Protein AF-A0A8X6WR66-F1 (afdb_monomer)

Secondary structure (DSSP, 8-state):
--TT-----SSHHHHHHHHHHHHHHHHHHTTTEEEE-TT---S-TT-HHHHTT-TT----EEEESSSS-EESSHHHHHHHHHHHHHHHHHHHTT----------

Nearest PDB structures (foldseek):
  5v3j-assembly2_F  TM=3.206E-01  e=3.743E+00  Mus musculus

Radius of gyration: 17.32 Å; Cα contacts (8 Å, |Δi|>4): 69; chains: 1; bounding box: 56×32×40 Å

Solvent-accessible surface area (backbone atoms only — not comparable to full-atom values): 6692 Å² total; per-residue (Å²): 134,72,86,83,70,84,78,86,75,96,47,73,69,60,48,54,55,51,52,52,49,52,53,52,50,52,66,68,33,64,83,49,42,49,80,41,50,70,86,56,82,83,84,55,99,77,46,59,73,74,70,71,58,59,85,80,58,92,49,58,33,33,35,42,74,88,48,96,54,73,28,76,44,73,77,48,48,59,55,49,53,52,49,50,57,53,51,52,53,40,46,74,73,73,46,79,83,83,71,81,75,79,78,131

Mean predicted aligned error: 12.19 Å

Organism: NCBI:txid2747483

Foldseek 3Di:
DPPPPPDDDPDDVVVVVVVVVVVVVCVLCVVQKDKDFLVDPDPDPCLVCNVVCPVDDSAIKMAGPVDRDIGRDSVVSNVVVVVVVVQVVCVVVVHDDDDDDPDD

InterPro domains:
  IPR013087 Zinc finger C2H2-type [PS00028] (64-84)
  IPR040373 Transcription factor castor [PTHR12451] (2-101)
  IPR043579 Cutinase, aspartate and histidine active sites [PS00931] (64-80)
  IPR060130 CASZ1-like, zinc finger [PF26743] (31-90)

pLDDT: mean 70.56, std 13.48, range [39.75, 88.69]

Structure (mmCIF, N/CA/C/O backbone):
data_AF-A0A8X6WR66-F1
#
_entry.id   AF-A0A8X6WR66-F1
#
loop_
_atom_site.group_PDB
_atom_site.id
_atom_site.type_symbol
_atom_site.label_atom_id
_atom_site.label_alt_id
_atom_site.label_comp_id
_atom_site.label_asym_id
_atom_site.label_entity_id
_atom_site.label_seq_id
_atom_site.pdbx_PDB_ins_code
_atom_site.Cartn_x
_atom_site.Cartn_y
_atom_site.Cartn_z
_atom_site.occupancy
_atom_site.B_iso_or_equiv
_atom_site.auth_seq_id
_atom_site.auth_comp_id
_atom_site.auth_asym_id
_atom_site.auth_atom_id
_atom_site.pdbx_PDB_model_num
ATOM 1 N N . MET A 1 1 ? 21.450 -7.582 -4.609 1.00 51.66 1 MET A N 1
ATOM 2 C CA . MET A 1 1 ? 20.903 -8.215 -5.834 1.00 51.66 1 MET A CA 1
ATOM 3 C C . MET A 1 1 ? 19.751 -9.140 -5.446 1.00 51.66 1 MET A C 1
ATOM 5 O O . MET A 1 1 ? 19.995 -10.123 -4.757 1.00 51.66 1 MET A O 1
ATOM 9 N N . ARG A 1 2 ? 18.496 -8.835 -5.816 1.00 59.59 2 ARG A N 1
ATOM 10 C CA . ARG A 1 2 ? 17.370 -9.747 -5.530 1.00 59.59 2 ARG A CA 1
ATOM 11 C C . ARG A 1 2 ? 17.371 -10.896 -6.542 1.00 59.59 2 ARG A C 1
ATOM 13 O O . ARG A 1 2 ? 17.043 -10.679 -7.706 1.00 59.59 2 ARG A O 1
ATOM 20 N N . LYS A 1 3 ? 17.722 -12.104 -6.078 1.00 55.56 3 LYS A N 1
ATOM 21 C CA . LYS A 1 3 ? 17.797 -13.342 -6.884 1.00 55.56 3 LYS A CA 1
ATOM 22 C C . LYS A 1 3 ? 16.482 -13.683 -7.602 1.00 55.56 3 LYS A C 1
ATOM 24 O O . LYS A 1 3 ? 16.503 -14.341 -8.629 1.00 55.56 3 LYS A O 1
ATOM 29 N N . ASP A 1 4 ? 15.358 -13.163 -7.111 1.00 60.69 4 ASP A N 1
ATOM 30 C CA . ASP A 1 4 ? 14.028 -13.427 -7.660 1.00 60.69 4 ASP A CA 1
ATOM 31 C C . ASP A 1 4 ? 13.643 -12.516 -8.852 1.00 60.69 4 ASP A C 1
ATOM 33 O O . ASP A 1 4 ? 12.649 -12.772 -9.518 1.00 60.69 4 ASP A O 1
ATOM 37 N N . CYS A 1 5 ? 14.385 -11.448 -9.191 1.00 70.44 5 CYS A N 1
ATOM 38 C CA . CYS A 1 5 ? 13.902 -10.486 -10.201 1.00 70.44 5 CYS A CA 1
ATOM 39 C C . CYS A 1 5 ? 13.913 -11.013 -11.652 1.00 70.44 5 CYS A C 1
ATOM 41 O O . CYS A 1 5 ? 13.060 -10.596 -12.437 1.00 70.44 5 CYS A O 1
ATOM 43 N N . GLY A 1 6 ? 14.837 -11.915 -12.006 1.00 68.44 6 GLY A N 1
ATOM 44 C CA . GLY A 1 6 ? 14.909 -12.550 -13.334 1.00 68.44 6 GLY A CA 1
ATOM 45 C C . GLY A 1 6 ? 15.199 -11.606 -14.513 1.00 68.44 6 GLY A C 1
ATOM 46 O O . GLY A 1 6 ? 14.921 -11.966 -15.651 1.00 68.44 6 GLY A O 1
ATOM 47 N N . TYR A 1 7 ? 15.702 -10.393 -14.258 1.00 69.56 7 TYR A N 1
ATOM 48 C CA . TYR A 1 7 ? 15.988 -9.398 -15.297 1.00 69.56 7 TYR A CA 1
ATOM 49 C C . TYR A 1 7 ? 17.470 -9.436 -15.692 1.00 69.56 7 TYR A C 1
ATOM 51 O O . TYR A 1 7 ? 18.335 -9.312 -14.824 1.00 69.56 7 TYR A O 1
ATOM 59 N N . SER A 1 8 ? 17.743 -9.562 -16.992 1.00 74.00 8 SER A N 1
ATOM 60 C CA . SER A 1 8 ? 19.093 -9.536 -17.572 1.00 74.00 8 SER A CA 1
ATOM 61 C C . SER A 1 8 ? 19.350 -8.198 -18.269 1.00 74.00 8 SER A C 1
ATOM 63 O O . SER A 1 8 ? 18.445 -7.632 -18.885 1.00 74.00 8 SER A O 1
ATOM 65 N N . PHE A 1 9 ? 20.577 -7.681 -18.180 1.00 73.50 9 PHE A N 1
ATOM 66 C CA . PHE A 1 9 ? 20.966 -6.392 -18.762 1.00 73.50 9 PHE A CA 1
ATOM 67 C C . PHE A 1 9 ? 22.228 -6.542 -19.608 1.00 73.50 9 PHE A C 1
ATOM 69 O O . PHE A 1 9 ? 23.158 -7.229 -19.199 1.00 73.50 9 PHE A O 1
ATOM 76 N N . CYS A 1 10 ? 22.267 -5.852 -20.748 1.00 79.19 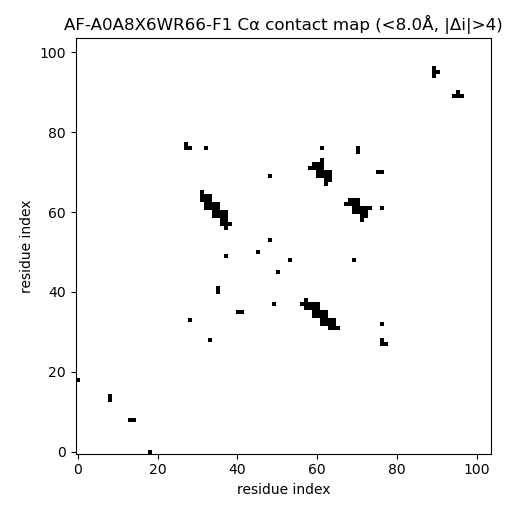10 CYS A N 1
ATOM 77 C CA . CYS A 1 10 ? 23.444 -5.772 -21.618 1.00 79.19 10 CYS A CA 1
ATOM 78 C C . CYS A 1 10 ? 24.316 -4.533 -21.336 1.00 79.19 10 CYS A C 1
ATOM 80 O O . CYS A 1 10 ? 25.378 -4.409 -21.929 1.00 79.19 10 CYS A O 1
ATOM 82 N N . ASP A 1 11 ? 23.879 -3.617 -20.457 1.00 79.06 11 ASP A N 1
ATOM 83 C CA . ASP A 1 11 ? 24.582 -2.359 -20.169 1.00 79.06 11 ASP A CA 1
ATOM 84 C C . ASP A 1 11 ? 24.564 -1.989 -18.673 1.00 79.06 11 ASP A C 1
ATOM 86 O O . ASP A 1 11 ? 23.561 -2.185 -17.970 1.00 79.06 11 ASP A O 1
ATOM 90 N N . LYS A 1 12 ? 25.678 -1.419 -18.191 1.00 76.38 12 LYS A N 1
ATOM 91 C CA . LYS A 1 12 ? 25.927 -1.093 -16.776 1.00 76.38 12 LYS A CA 1
ATOM 92 C C . LYS A 1 12 ? 25.021 0.025 -16.250 1.00 76.38 12 LYS A C 1
ATOM 94 O O . LYS A 1 12 ? 24.622 -0.012 -15.086 1.00 76.38 12 LYS A O 1
ATOM 99 N N . THR A 1 13 ? 24.645 0.998 -17.078 1.00 79.81 13 THR A N 1
ATOM 100 C CA . THR A 1 13 ? 23.781 2.113 -16.642 1.00 79.81 13 THR A CA 1
ATOM 101 C C . THR A 1 13 ? 22.359 1.648 -16.336 1.00 79.81 13 THR A C 1
ATOM 103 O O . THR A 1 13 ? 21.774 2.034 -15.319 1.00 79.81 13 THR A O 1
ATOM 106 N N . ARG A 1 14 ? 21.820 0.735 -17.155 1.00 75.25 14 ARG A N 1
ATOM 107 C CA . ARG A 1 14 ? 20.510 0.115 -16.909 1.00 75.25 14 ARG A CA 1
ATOM 108 C C . ARG A 1 14 ? 20.497 -0.721 -15.634 1.00 75.25 14 ARG A C 1
ATOM 110 O O . ARG A 1 14 ? 19.487 -0.731 -14.932 1.00 75.25 14 ARG A O 1
ATOM 117 N N . PHE A 1 15 ? 21.609 -1.376 -15.307 1.00 76.56 15 PHE A N 1
ATOM 118 C CA . PHE A 1 15 ? 21.746 -2.136 -14.066 1.00 76.56 15 PHE A CA 1
ATOM 119 C C . PHE A 1 15 ? 21.638 -1.244 -12.820 1.00 76.56 15 PHE A C 1
ATOM 121 O O . PHE A 1 15 ? 20.897 -1.567 -11.887 1.00 76.56 15 PHE A O 1
ATOM 128 N N . VAL A 1 16 ? 22.323 -0.096 -12.807 1.00 80.56 16 VAL A N 1
ATOM 129 C CA . VAL A 1 16 ? 22.277 0.837 -11.667 1.00 80.56 16 VAL A CA 1
ATOM 130 C C . VAL A 1 16 ? 20.860 1.381 -11.472 1.00 80.56 16 VAL A C 1
ATOM 132 O O . VAL A 1 16 ? 20.317 1.301 -10.371 1.00 80.56 16 VAL A O 1
ATOM 135 N N . GLN A 1 17 ? 20.208 1.827 -12.550 1.00 79.88 17 GLN A N 1
ATOM 136 C CA . GLN A 1 17 ? 18.822 2.314 -12.497 1.00 79.88 17 GLN A CA 1
ATOM 137 C C . GLN A 1 17 ? 17.840 1.230 -12.026 1.00 79.88 17 GLN A C 1
ATOM 139 O O . GLN A 1 17 ? 16.914 1.498 -11.258 1.00 79.88 17 GLN A O 1
ATOM 144 N N . HIS A 1 18 ? 18.050 -0.018 -12.448 1.00 80.12 18 HIS A N 1
ATOM 145 C CA . HIS A 1 18 ? 17.231 -1.140 -12.007 1.00 80.12 18 HIS A CA 1
ATOM 146 C C . HIS A 1 18 ? 17.412 -1.453 -10.518 1.00 80.12 18 HIS A C 1
ATOM 148 O O . HIS A 1 18 ? 16.443 -1.755 -9.822 1.00 80.12 18 HIS A O 1
ATOM 154 N N . THR A 1 19 ? 18.638 -1.359 -10.012 1.00 77.81 19 THR A N 1
ATOM 155 C CA . THR A 1 19 ? 18.928 -1.593 -8.593 1.00 77.81 19 THR A CA 1
ATOM 156 C C . THR A 1 19 ? 18.329 -0.481 -7.727 1.00 77.81 19 THR A C 1
ATOM 158 O O . THR A 1 19 ? 17.651 -0.782 -6.746 1.00 77.81 19 THR A O 1
ATOM 161 N N . ALA A 1 20 ? 18.435 0.778 -8.166 1.00 79.12 20 ALA A N 1
ATOM 162 C CA . ALA A 1 20 ? 17.778 1.925 -7.532 1.00 79.12 20 ALA A CA 1
ATOM 163 C C . ALA A 1 20 ? 16.244 1.791 -7.509 1.00 79.12 20 ALA A C 1
ATOM 165 O O . ALA A 1 20 ? 15.586 2.177 -6.543 1.00 79.12 20 ALA A O 1
ATOM 166 N N . ARG A 1 21 ? 15.642 1.181 -8.541 1.00 75.75 21 ARG A N 1
ATOM 167 C CA . ARG A 1 21 ? 14.209 0.850 -8.526 1.00 75.75 21 ARG A CA 1
ATOM 168 C C . ARG A 1 21 ? 13.864 -0.125 -7.400 1.00 75.75 21 ARG A C 1
ATOM 170 O O . ARG A 1 21 ? 12.823 0.049 -6.772 1.00 75.75 21 ARG A O 1
ATOM 177 N N . HIS A 1 22 ? 14.683 -1.150 -7.158 1.00 78.56 22 HIS A N 1
ATOM 178 C CA . HIS A 1 22 ? 14.430 -2.104 -6.070 1.00 78.56 22 HIS A CA 1
ATOM 179 C C . HIS A 1 22 ? 14.553 -1.458 -4.701 1.00 78.56 22 HIS A C 1
ATOM 181 O O . HIS A 1 22 ? 13.678 -1.682 -3.873 1.00 78.56 22 HIS A O 1
ATOM 187 N N . GLU A 1 23 ? 15.579 -0.638 -4.491 1.00 77.56 23 GLU A N 1
ATOM 188 C CA . GLU A 1 23 ? 15.755 0.114 -3.247 1.00 77.56 23 GLU A CA 1
ATOM 189 C C . GLU A 1 23 ? 14.550 1.021 -2.983 1.00 77.56 23 GLU A C 1
ATOM 191 O O . GLU A 1 23 ? 13.913 0.927 -1.937 1.00 77.56 23 GLU A O 1
ATOM 196 N N . ARG A 1 24 ? 14.124 1.784 -3.999 1.00 72.25 24 ARG A N 1
ATOM 197 C CA . ARG A 1 24 ? 12.933 2.632 -3.905 1.00 72.25 24 ARG A CA 1
ATOM 198 C C . ARG A 1 24 ? 11.670 1.837 -3.579 1.00 72.25 24 ARG A C 1
ATOM 200 O O . ARG A 1 24 ? 10.837 2.312 -2.816 1.00 72.25 24 ARG A O 1
ATOM 207 N N . LEU A 1 25 ? 11.491 0.651 -4.162 1.00 73.38 25 LEU A N 1
ATOM 208 C CA . LEU A 1 25 ? 10.348 -0.210 -3.843 1.00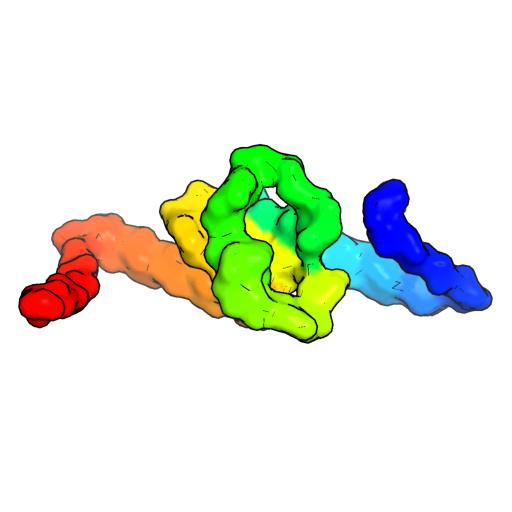 73.38 25 LEU A CA 1
ATOM 209 C C . LEU A 1 25 ? 10.391 -0.710 -2.397 1.00 73.38 25 LEU A C 1
ATOM 211 O O . LEU A 1 25 ? 9.339 -0.777 -1.768 1.00 73.38 25 LEU A O 1
ATOM 215 N N . ASP A 1 26 ? 11.572 -1.032 -1.877 1.00 72.62 26 ASP A N 1
ATOM 216 C CA . ASP A 1 26 ? 11.761 -1.494 -0.501 1.00 72.62 26 ASP A CA 1
ATOM 217 C C . ASP A 1 26 ? 11.398 -0.392 0.506 1.00 72.62 26 ASP A C 1
ATOM 219 O O . ASP A 1 26 ? 10.549 -0.590 1.375 1.00 72.62 26 ASP A O 1
ATOM 223 N N . THR A 1 27 ? 11.905 0.825 0.282 1.00 74.25 27 THR A N 1
ATOM 224 C CA . THR A 1 27 ? 11.556 2.010 1.081 1.00 74.25 27 THR A CA 1
ATOM 225 C C . THR A 1 27 ? 10.064 2.348 1.009 1.00 74.25 27 THR A C 1
ATOM 227 O O . THR A 1 27 ? 9.465 2.777 1.995 1.00 74.25 27 THR A O 1
ATOM 230 N N . LEU A 1 28 ? 9.444 2.175 -0.164 1.00 70.06 28 LEU A N 1
ATOM 231 C CA . LEU A 1 28 ? 8.023 2.468 -0.360 1.00 70.06 28 LEU A CA 1
ATOM 232 C C . LEU A 1 28 ? 7.115 1.466 0.347 1.00 70.06 28 LEU A C 1
ATOM 234 O O . LEU A 1 28 ? 6.116 1.881 0.936 1.00 70.06 28 LEU A O 1
ATOM 238 N N . MET A 1 29 ? 7.441 0.174 0.267 1.00 72.31 29 MET A N 1
ATOM 239 C CA . MET A 1 29 ? 6.667 -0.859 0.944 1.00 72.31 29 MET A CA 1
ATOM 240 C C . MET A 1 29 ? 6.839 -0.779 2.455 1.00 72.31 29 MET A C 1
ATOM 242 O O . MET A 1 29 ? 5.868 -1.031 3.156 1.00 72.31 29 MET A O 1
ATOM 246 N N . GLY A 1 30 ? 8.029 -0.399 2.942 1.00 65.31 30 GLY A N 1
ATOM 247 C CA . GLY A 1 30 ? 8.266 0.024 4.326 1.00 65.31 30 GLY A CA 1
ATOM 248 C C . GLY A 1 30 ? 7.803 -0.961 5.406 1.00 65.31 30 GLY A C 1
ATOM 249 O O . GLY A 1 30 ? 7.552 -0.536 6.525 1.00 65.31 30 GLY A O 1
ATOM 250 N N . GLY A 1 31 ? 7.623 -2.242 5.062 1.00 68.38 31 GLY A N 1
ATOM 251 C CA . GLY A 1 31 ? 7.023 -3.261 5.930 1.00 68.38 31 GLY A CA 1
ATOM 252 C C . GLY A 1 31 ? 5.489 -3.252 6.009 1.00 68.38 31 GLY A C 1
ATOM 253 O O . GLY A 1 31 ? 4.921 -4.195 6.539 1.00 68.38 31 GLY A O 1
ATOM 254 N N . ASP A 1 32 ? 4.805 -2.255 5.442 1.00 76.38 32 ASP A N 1
ATOM 255 C CA . ASP A 1 32 ? 3.337 -2.132 5.449 1.00 76.38 32 ASP A CA 1
ATOM 256 C C . ASP A 1 32 ? 2.661 -2.893 4.292 1.00 76.38 32 ASP A C 1
ATOM 258 O O . ASP A 1 32 ? 1.443 -3.095 4.289 1.00 76.38 32 ASP A O 1
ATOM 262 N N . PHE A 1 33 ? 3.439 -3.278 3.276 1.00 79.62 33 PHE A N 1
ATOM 263 C CA . PHE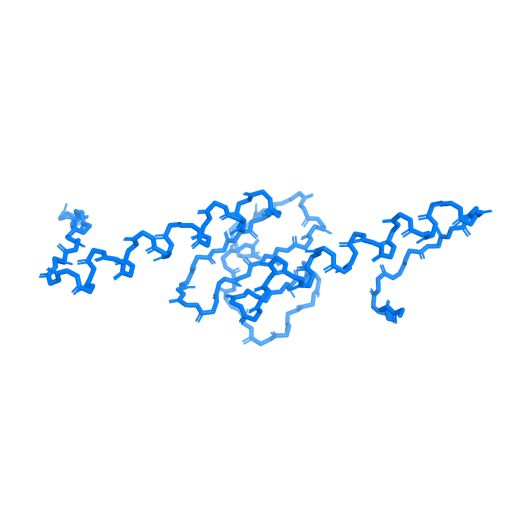 A 1 33 ? 2.953 -3.968 2.085 1.00 79.62 33 PHE A CA 1
ATOM 264 C C . PHE A 1 33 ? 3.797 -5.187 1.757 1.00 79.62 33 PHE A C 1
ATOM 266 O O . PHE A 1 33 ? 5.016 -5.187 1.920 1.00 79.62 33 PHE A O 1
ATOM 273 N N . GLN A 1 34 ? 3.149 -6.192 1.179 1.00 78.69 34 GLN A N 1
ATOM 274 C CA . GLN A 1 34 ? 3.807 -7.382 0.667 1.00 78.69 34 GLN A CA 1
ATOM 275 C C . GLN A 1 34 ? 3.499 -7.565 -0.817 1.00 78.69 34 GLN A C 1
ATOM 277 O O . GLN A 1 34 ? 2.347 -7.500 -1.250 1.00 78.69 34 GLN A O 1
ATOM 282 N N . ARG A 1 35 ? 4.545 -7.783 -1.622 1.00 76.81 35 ARG A N 1
ATOM 283 C CA . ARG A 1 35 ? 4.417 -7.986 -3.066 1.00 76.81 35 ARG A CA 1
ATOM 284 C C . ARG A 1 35 ? 4.249 -9.466 -3.369 1.00 76.81 35 ARG A C 1
ATOM 286 O O . ARG A 1 35 ? 5.091 -10.274 -2.992 1.00 76.81 35 ARG A O 1
ATOM 293 N N . TYR A 1 36 ? 3.231 -9.782 -4.152 1.00 72.06 36 TYR A N 1
ATOM 294 C CA . TYR A 1 36 ? 2.949 -11.123 -4.631 1.00 72.06 36 TYR A CA 1
ATOM 295 C C . TYR A 1 36 ? 3.094 -11.169 -6.150 1.00 72.06 36 TYR A C 1
ATOM 297 O O . TYR A 1 36 ? 2.681 -10.261 -6.881 1.00 72.06 36 TYR A O 1
ATOM 305 N N . ARG A 1 37 ? 3.729 -12.231 -6.643 1.00 65.62 37 ARG A N 1
ATOM 306 C CA . ARG A 1 37 ? 3.811 -12.509 -8.079 1.00 65.62 37 ARG A CA 1
ATOM 307 C C . ARG A 1 37 ? 2.547 -13.236 -8.518 1.00 65.62 37 ARG A C 1
ATOM 309 O O . ARG A 1 37 ? 2.099 -14.141 -7.831 1.00 65.62 37 ARG A O 1
ATOM 316 N N . ALA A 1 38 ? 2.029 -12.880 -9.693 1.00 60.47 38 ALA A N 1
ATOM 317 C CA . ALA A 1 38 ? 0.800 -13.451 -10.252 1.00 60.47 38 ALA A CA 1
ATOM 318 C C . ALA A 1 38 ? 0.812 -14.990 -10.383 1.00 60.47 38 ALA A C 1
ATOM 320 O O . ALA A 1 38 ? -0.246 -15.598 -10.418 1.00 60.47 38 ALA A O 1
ATOM 321 N N . VAL A 1 39 ? 1.992 -15.619 -10.444 1.00 52.28 39 VAL A N 1
ATOM 322 C CA . VAL A 1 39 ? 2.147 -17.071 -10.660 1.00 52.28 39 VAL A CA 1
ATOM 323 C C . VAL A 1 39 ? 2.469 -17.833 -9.366 1.00 52.28 39 VAL A C 1
ATOM 325 O O . VAL A 1 39 ? 2.381 -19.054 -9.337 1.00 52.28 39 VAL A O 1
ATOM 328 N N . VAL A 1 40 ? 2.807 -17.144 -8.270 1.00 52.81 40 VAL A N 1
ATOM 329 C CA . VAL A 1 40 ? 3.252 -17.807 -7.036 1.00 52.81 40 VAL A CA 1
ATOM 330 C C . VAL A 1 40 ? 2.276 -17.506 -5.901 1.00 52.81 40 VAL A C 1
ATOM 332 O O . VAL A 1 40 ? 2.348 -16.468 -5.245 1.00 52.81 40 VAL A O 1
ATOM 335 N N . ASN A 1 41 ? 1.359 -18.449 -5.678 1.00 52.62 41 ASN A N 1
ATOM 336 C CA . ASN A 1 41 ? 0.410 -18.467 -4.565 1.00 52.62 41 ASN A CA 1
ATOM 337 C C . ASN A 1 41 ? 1.107 -18.914 -3.267 1.00 52.62 41 ASN A C 1
ATOM 339 O O . ASN A 1 41 ? 0.827 -19.990 -2.749 1.00 52.62 41 ASN A O 1
ATOM 343 N N . PHE A 1 42 ? 2.021 -18.113 -2.717 1.00 44.28 42 PHE A N 1
ATOM 344 C CA . PHE A 1 42 ? 2.470 -18.352 -1.341 1.00 44.28 42 PHE A CA 1
ATOM 345 C C . PHE A 1 42 ? 1.431 -17.784 -0.362 1.00 44.28 42 PHE A C 1
ATOM 347 O O . PHE A 1 42 ? 1.459 -16.607 -0.029 1.00 44.28 42 PHE A O 1
ATOM 354 N N . GLY A 1 43 ? 0.491 -18.622 0.084 1.00 51.81 43 GLY A N 1
ATOM 355 C CA . GLY A 1 43 ? -0.188 -18.451 1.379 1.00 51.81 43 GLY A CA 1
ATOM 356 C C . GLY A 1 43 ? -1.574 -17.790 1.424 1.00 51.81 43 GLY A C 1
ATOM 357 O O . GLY A 1 43 ? -2.216 -17.869 2.466 1.00 51.81 43 GLY A O 1
ATOM 358 N N . ARG A 1 44 ? -2.103 -17.198 0.341 1.00 52.78 44 ARG A N 1
ATOM 359 C CA . ARG A 1 44 ? -3.514 -16.736 0.282 1.00 52.78 44 ARG A CA 1
ATOM 360 C C . ARG A 1 44 ? -4.256 -17.382 -0.903 1.00 52.78 44 ARG A C 1
ATOM 362 O O . ARG A 1 44 ? -4.305 -16.784 -1.976 1.00 52.78 44 ARG A O 1
ATOM 369 N N . PRO A 1 45 ? -4.874 -18.570 -0.729 1.00 52.31 45 PRO A N 1
ATOM 370 C CA . PRO A 1 45 ? -5.556 -19.304 -1.807 1.00 52.31 45 PRO A CA 1
ATOM 371 C C . PRO A 1 45 ? -6.821 -18.615 -2.364 1.00 52.31 45 PRO A C 1
ATOM 373 O O . PRO A 1 45 ? -7.396 -19.089 -3.337 1.00 52.31 45 PRO A O 1
ATOM 376 N N . LYS A 1 46 ? -7.252 -17.483 -1.786 1.00 56.38 46 LYS A N 1
ATOM 377 C CA . LYS A 1 46 ? -8.402 -16.677 -2.238 1.00 56.38 46 LYS A CA 1
ATOM 378 C C . LYS A 1 46 ? -8.032 -15.209 -2.489 1.00 56.38 46 LYS A C 1
ATOM 380 O O . LYS A 1 46 ? -8.772 -14.309 -2.100 1.00 56.38 46 LYS A O 1
ATOM 385 N N . CYS A 1 47 ? -6.873 -14.917 -3.086 1.00 59.38 47 CYS A N 1
ATOM 386 C CA . CYS A 1 47 ? -6.598 -13.533 -3.472 1.00 59.38 47 CYS A CA 1
ATOM 387 C C . CYS A 1 47 ? -7.515 -13.129 -4.644 1.00 59.38 47 CYS A C 1
ATOM 389 O O . CYS A 1 47 ? -7.457 -13.698 -5.729 1.00 59.38 47 CYS A O 1
ATOM 391 N N . ILE A 1 48 ? -8.378 -12.135 -4.415 1.00 61.44 48 ILE A N 1
ATOM 392 C CA . ILE A 1 48 ? -9.405 -11.664 -5.364 1.00 61.44 48 ILE A CA 1
ATOM 393 C C . ILE A 1 48 ? -8.797 -11.291 -6.728 1.00 61.44 48 ILE A C 1
ATOM 395 O O . ILE A 1 48 ? -9.417 -11.511 -7.764 1.00 61.44 48 ILE A O 1
ATOM 399 N N . ALA A 1 49 ? -7.553 -10.802 -6.745 1.00 59.34 49 ALA A N 1
ATOM 400 C CA . ALA A 1 49 ? -6.812 -10.510 -7.973 1.00 59.34 49 ALA A CA 1
ATOM 401 C C . ALA A 1 49 ? -6.543 -11.756 -8.846 1.00 59.34 49 ALA A C 1
ATOM 403 O O . ALA A 1 49 ? -6.430 -11.623 -10.062 1.00 59.34 49 ALA A O 1
ATOM 404 N N . ASN A 1 50 ? -6.457 -12.947 -8.244 1.00 55.62 50 ASN A N 1
ATOM 405 C CA . ASN A 1 50 ? -6.337 -14.228 -8.942 1.00 55.62 50 ASN A CA 1
ATOM 406 C C . ASN A 1 50 ? -7.720 -14.811 -9.299 1.00 55.62 50 ASN A C 1
ATOM 408 O O . ASN A 1 50 ? -7.872 -15.406 -10.361 1.00 55.62 50 ASN A O 1
ATOM 412 N N . THR A 1 51 ? -8.741 -14.600 -8.456 1.00 52.91 51 THR A N 1
ATOM 413 C CA . THR A 1 51 ? -10.083 -15.190 -8.633 1.00 52.91 51 THR A CA 1
ATOM 414 C C . THR A 1 51 ? -11.000 -14.412 -9.583 1.00 52.91 51 THR A C 1
ATOM 416 O O . THR A 1 51 ? -11.732 -15.025 -10.351 1.00 52.91 51 THR A O 1
ATOM 419 N N . LEU A 1 52 ? -10.970 -13.072 -9.579 1.00 53.84 52 LEU A N 1
ATOM 420 C CA . LEU A 1 52 ? -11.870 -12.236 -10.397 1.00 53.84 52 LEU A CA 1
ATOM 421 C C . LEU A 1 52 ? -11.428 -12.080 -11.853 1.00 53.84 52 LEU A C 1
ATOM 423 O O . LEU A 1 52 ? -11.885 -11.172 -12.542 1.00 53.84 52 LEU A O 1
ATOM 427 N N . GLY A 1 53 ? -10.533 -12.940 -12.339 1.00 46.78 53 GLY A N 1
ATOM 428 C CA . GLY A 1 53 ? -10.108 -12.876 -13.727 1.00 46.78 53 GLY A CA 1
ATOM 429 C C . GLY A 1 53 ? -9.593 -11.484 -14.082 1.00 46.78 53 GLY A C 1
ATOM 430 O O . GLY A 1 53 ? -10.061 -10.881 -15.047 1.00 46.78 53 GLY A O 1
ATOM 431 N N . ALA A 1 54 ? -8.584 -10.986 -13.356 1.00 48.84 54 ALA A N 1
ATOM 432 C CA . ALA A 1 54 ? -7.666 -10.003 -13.927 1.00 48.84 54 ALA A CA 1
ATOM 433 C C . ALA A 1 54 ? -6.897 -10.692 -15.074 1.00 48.84 54 ALA A C 1
ATOM 435 O O . ALA A 1 54 ? -5.704 -10.974 -14.987 1.00 48.84 54 ALA A O 1
ATOM 436 N N . LYS A 1 55 ? -7.628 -11.016 -16.147 1.00 46.12 55 LYS A N 1
ATOM 437 C CA . LYS A 1 55 ? -7.339 -11.941 -17.250 1.00 46.12 55 LYS A CA 1
ATOM 438 C C . LYS A 1 55 ? -6.196 -11.468 -18.157 1.00 46.12 55 LYS A C 1
ATOM 440 O O . LYS A 1 55 ? -6.060 -11.954 -19.270 1.00 46.12 55 LYS A O 1
ATOM 445 N N . ALA A 1 56 ? -5.383 -10.515 -17.710 1.00 46.16 56 ALA A N 1
ATOM 446 C CA . ALA A 1 56 ? -4.407 -9.832 -18.551 1.00 46.16 56 ALA A CA 1
ATOM 447 C C . ALA A 1 56 ? -3.044 -9.585 -17.895 1.00 46.16 56 ALA A C 1
ATOM 449 O O . ALA A 1 56 ? -2.076 -9.329 -18.607 1.00 46.16 56 ALA A O 1
ATOM 450 N N . ASN A 1 57 ? -2.905 -9.676 -16.570 1.00 46.22 57 ASN A N 1
ATOM 451 C CA . ASN A 1 57 ? -1.715 -9.118 -15.937 1.00 46.22 57 ASN A CA 1
ATOM 452 C C . ASN A 1 57 ? -0.859 -10.203 -15.292 1.00 46.22 57 ASN A C 1
ATOM 454 O O . ASN A 1 57 ? -1.006 -10.523 -14.117 1.00 46.22 57 ASN A O 1
ATOM 458 N N . LYS A 1 58 ? 0.157 -10.655 -16.038 1.00 53.09 58 LYS A N 1
ATOM 459 C CA . LYS A 1 58 ? 1.364 -11.346 -15.530 1.00 53.09 58 LYS A CA 1
ATOM 460 C C . LYS A 1 58 ? 2.201 -10.445 -14.590 1.00 53.09 58 LYS A C 1
ATOM 462 O O . LYS A 1 58 ? 3.415 -10.597 -14.471 1.00 53.09 58 LYS A O 1
ATOM 467 N N . SER A 1 59 ? 1.569 -9.457 -13.964 1.00 59.00 59 SER A N 1
ATOM 468 C CA . SER A 1 59 ? 2.176 -8.342 -13.250 1.00 59.00 59 SER A CA 1
ATOM 469 C C . SER A 1 59 ? 2.072 -8.589 -11.750 1.00 59.00 59 SER A C 1
ATOM 471 O O . SER A 1 59 ? 1.096 -9.146 -11.255 1.00 59.00 59 SER A O 1
ATOM 473 N N . SER A 1 60 ? 3.099 -8.194 -11.003 1.00 70.38 60 SER A N 1
ATOM 474 C CA . SER A 1 60 ? 3.093 -8.340 -9.543 1.00 70.38 60 SER A CA 1
ATOM 475 C C . SER A 1 60 ? 2.091 -7.374 -8.905 1.00 70.38 60 SER A C 1
ATOM 477 O O . SER A 1 60 ? 2.014 -6.220 -9.320 1.00 70.38 60 SER A O 1
ATOM 479 N N . HIS A 1 61 ? 1.369 -7.834 -7.887 1.00 79.06 61 HIS A N 1
ATOM 480 C CA . HIS A 1 61 ? 0.427 -7.034 -7.102 1.00 79.06 61 HIS A CA 1
ATOM 481 C C . HIS A 1 61 ? 0.918 -6.904 -5.652 1.00 79.06 61 HIS A C 1
ATOM 483 O O . HIS A 1 61 ? 1.860 -7.583 -5.243 1.00 79.06 61 HIS A O 1
ATOM 489 N N . PHE A 1 62 ? 0.320 -6.001 -4.882 1.00 82.62 62 PHE A N 1
ATOM 490 C CA . PHE A 1 62 ? 0.757 -5.612 -3.545 1.00 82.62 62 PHE A CA 1
ATOM 491 C C . PHE A 1 62 ? -0.423 -5.685 -2.580 1.00 82.62 62 PHE A C 1
ATOM 493 O O . PHE A 1 62 ? -1.453 -5.068 -2.828 1.00 82.62 62 PHE A O 1
ATOM 500 N N . HIS A 1 63 ? -0.278 -6.417 -1.485 1.00 84.25 63 HIS A N 1
ATOM 501 C CA . HIS A 1 63 ? -1.275 -6.474 -0.415 1.00 84.25 63 HIS A CA 1
ATOM 502 C C . HIS A 1 63 ? -0.847 -5.545 0.705 1.00 84.25 63 HIS A C 1
ATOM 504 O O . HIS A 1 63 ? 0.338 -5.510 1.039 1.00 84.25 63 HIS A O 1
ATOM 510 N N . CYS A 1 64 ? -1.791 -4.798 1.267 1.00 85.25 64 CYS A N 1
ATOM 511 C CA . CYS A 1 64 ? -1.550 -4.112 2.526 1.00 85.25 64 CYS A CA 1
ATOM 512 C C . CYS A 1 64 ? -1.577 -5.131 3.673 1.00 85.25 64 CYS A C 1
ATOM 514 O O . CYS A 1 64 ? -2.363 -6.072 3.650 1.00 85.25 64 CYS A O 1
ATOM 516 N N . LEU A 1 65 ? -0.713 -4.959 4.671 1.00 84.75 65 LEU A N 1
ATOM 517 C CA . LEU A 1 65 ? -0.722 -5.779 5.888 1.00 84.75 65 LEU A CA 1
ATOM 518 C C . LEU A 1 65 ? -1.589 -5.171 7.002 1.00 84.75 65 LEU A C 1
ATOM 520 O O . LEU A 1 65 ? -1.842 -5.831 8.003 1.00 84.75 65 LEU A O 1
ATOM 524 N N . LYS A 1 66 ? -2.063 -3.930 6.822 1.00 82.44 66 LYS A N 1
ATOM 525 C CA . LYS A 1 66 ? -2.955 -3.226 7.760 1.00 82.44 66 LYS A CA 1
ATOM 526 C C . LYS A 1 66 ? -4.438 -3.362 7.407 1.00 82.44 66 LYS A C 1
ATOM 528 O O . LYS A 1 66 ? -5.282 -3.096 8.253 1.00 82.44 66 LYS A O 1
ATOM 533 N N . CYS A 1 67 ? -4.770 -3.733 6.169 1.00 84.81 67 CYS A N 1
ATOM 534 C CA . CYS A 1 67 ? -6.144 -3.975 5.725 1.00 84.81 67 CYS A CA 1
ATOM 535 C C . CYS A 1 67 ? -6.189 -4.941 4.529 1.00 84.81 67 CYS A C 1
ATOM 537 O O . CYS A 1 67 ? -5.171 -5.180 3.887 1.00 84.81 67 CYS A O 1
ATOM 539 N N . ASP A 1 68 ? -7.373 -5.442 4.166 1.00 79.81 68 ASP A N 1
ATOM 540 C CA . ASP A 1 68 ? -7.554 -6.381 3.043 1.00 79.81 68 ASP A CA 1
ATOM 541 C C . ASP A 1 68 ? -7.510 -5.734 1.641 1.00 79.81 68 ASP A C 1
ATOM 543 O O . ASP A 1 68 ? -7.923 -6.336 0.646 1.00 79.81 68 ASP A O 1
ATOM 547 N N . PHE A 1 69 ? -6.997 -4.506 1.519 1.00 81.50 69 PHE A N 1
ATOM 548 C CA . PHE A 1 69 ? -6.896 -3.827 0.230 1.00 81.50 69 PHE A CA 1
ATOM 549 C C . PHE A 1 69 ? -5.729 -4.356 -0.618 1.00 81.50 69 PHE A C 1
ATOM 551 O O . PHE A 1 69 ? -4.588 -4.483 -0.161 1.00 81.50 69 PHE A O 1
ATOM 558 N N . VAL A 1 70 ? -6.000 -4.588 -1.907 1.00 81.31 70 VAL A N 1
ATOM 559 C CA . VAL A 1 70 ? -5.014 -5.069 -2.884 1.00 81.31 70 VAL A CA 1
ATOM 560 C C . VAL A 1 70 ? -4.703 -3.980 -3.906 1.00 81.31 70 VAL A C 1
ATOM 562 O O . VAL A 1 70 ? -5.552 -3.546 -4.681 1.00 81.31 70 VAL A O 1
ATOM 565 N N . CYS A 1 71 ? -3.443 -3.567 -3.957 1.00 81.56 71 CYS A N 1
ATOM 566 C CA . CYS A 1 71 ? -2.917 -2.633 -4.940 1.00 81.56 71 CYS A CA 1
ATOM 567 C C . CYS A 1 71 ? -2.346 -3.388 -6.149 1.00 81.56 71 CYS A C 1
ATOM 569 O O . CYS A 1 71 ? -1.420 -4.187 -6.030 1.00 81.56 71 CYS A O 1
ATOM 571 N N . THR A 1 72 ? -2.813 -3.078 -7.354 1.00 80.25 72 THR A N 1
ATOM 572 C CA . THR A 1 72 ? -2.293 -3.670 -8.604 1.00 80.25 72 THR A CA 1
ATOM 573 C C . THR A 1 72 ? -1.097 -2.913 -9.195 1.00 80.25 72 THR A C 1
ATOM 575 O O . THR A 1 72 ? -0.561 -3.306 -10.227 1.00 80.25 72 THR A O 1
ATOM 578 N N . GLY A 1 73 ? -0.637 -1.840 -8.540 1.00 77.38 73 GLY A N 1
ATOM 579 C CA . GLY A 1 73 ? 0.504 -1.045 -8.989 1.00 77.38 73 GLY A CA 1
ATOM 580 C C . GLY A 1 73 ? 1.085 -0.143 -7.900 1.00 77.38 73 GLY A C 1
ATOM 581 O O . GLY A 1 73 ? 0.411 0.220 -6.937 1.00 77.38 73 GLY A O 1
ATOM 582 N N . THR A 1 74 ? 2.341 0.264 -8.080 1.00 76.81 74 THR A N 1
ATOM 583 C CA . THR A 1 74 ? 3.122 1.042 -7.098 1.00 76.81 74 THR A CA 1
ATOM 584 C C . THR A 1 74 ? 2.544 2.431 -6.836 1.00 76.81 74 THR A C 1
ATOM 586 O O . THR A 1 74 ? 2.596 2.919 -5.713 1.00 76.81 74 THR A O 1
ATOM 589 N N . ASN A 1 75 ? 1.922 3.048 -7.843 1.00 81.00 75 ASN A N 1
ATOM 590 C CA . ASN A 1 75 ? 1.261 4.350 -7.700 1.00 81.00 75 ASN A CA 1
ATOM 591 C C . ASN A 1 75 ? 0.090 4.284 -6.704 1.00 81.00 75 ASN A C 1
ATOM 593 O O . ASN A 1 75 ? -0.177 5.246 -5.988 1.00 81.00 75 ASN A O 1
ATOM 597 N N . LYS A 1 76 ? -0.587 3.130 -6.632 1.00 82.94 76 LYS A N 1
ATOM 598 C CA . LYS A 1 76 ? -1.709 2.898 -5.715 1.00 82.94 76 LYS A CA 1
ATOM 599 C C . LYS A 1 76 ? -1.229 2.608 -4.291 1.00 82.94 76 LYS A C 1
ATOM 601 O O . LYS A 1 76 ? -1.865 3.073 -3.356 1.00 82.94 76 LYS A O 1
ATOM 606 N N . VAL A 1 77 ? -0.071 1.958 -4.132 1.00 83.50 77 VAL A N 1
ATOM 607 C CA . VAL A 1 77 ? 0.562 1.692 -2.823 1.00 83.50 77 VAL A CA 1
ATOM 608 C C . VAL A 1 77 ? 0.838 2.993 -2.064 1.00 83.50 77 VAL A C 1
ATOM 610 O O . VAL A 1 77 ? 0.467 3.123 -0.901 1.00 83.50 77 VAL A O 1
ATOM 613 N N . VAL A 1 78 ? 1.421 3.997 -2.730 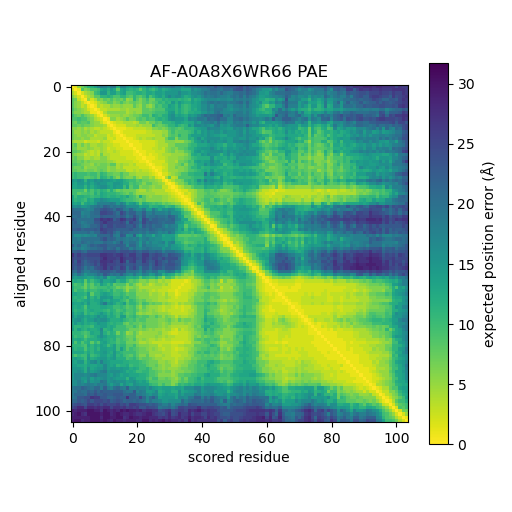1.00 83.56 78 VAL A N 1
ATOM 614 C CA . VAL A 1 78 ? 1.733 5.291 -2.092 1.00 83.56 78 VAL A CA 1
ATOM 615 C C . VAL A 1 78 ? 0.466 6.022 -1.655 1.00 83.56 78 VAL A C 1
ATOM 617 O O . VAL A 1 78 ? 0.389 6.512 -0.528 1.00 83.56 78 VAL A O 1
ATOM 620 N N . ALA A 1 79 ? -0.535 6.088 -2.536 1.00 87.31 79 ALA A N 1
ATOM 621 C CA . ALA A 1 79 ? -1.809 6.731 -2.231 1.00 87.31 79 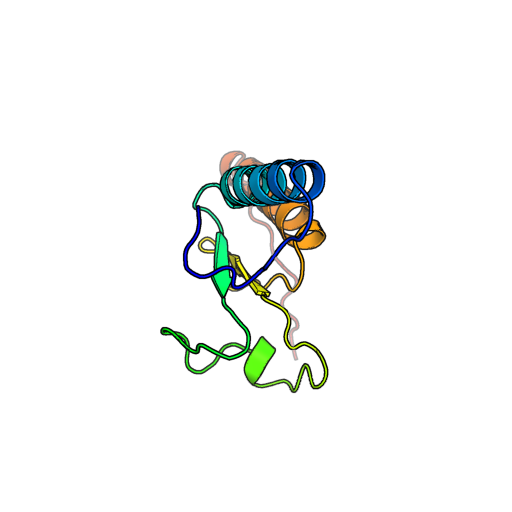ALA A CA 1
ATOM 622 C C . ALA A 1 79 ? -2.523 6.033 -1.062 1.00 87.31 79 ALA A C 1
ATOM 624 O O . ALA A 1 79 ? -2.995 6.698 -0.142 1.00 87.31 79 ALA A O 1
ATOM 625 N N . HIS A 1 80 ? -2.528 4.700 -1.056 1.00 88.69 80 HIS A N 1
ATOM 626 C CA . HIS A 1 80 ? -3.133 3.901 0.002 1.00 88.69 80 HIS A CA 1
ATOM 627 C C . HIS A 1 80 ? -2.423 4.075 1.353 1.00 88.69 80 HIS A C 1
ATOM 629 O O . HIS A 1 80 ? -3.072 4.266 2.377 1.00 88.69 80 HIS A O 1
ATOM 635 N N . ARG A 1 81 ? -1.085 4.123 1.370 1.00 85.50 81 ARG A N 1
ATOM 636 C CA . ARG A 1 81 ? -0.325 4.400 2.601 1.00 85.50 81 ARG A CA 1
ATOM 637 C C . ARG A 1 81 ? -0.687 5.758 3.208 1.00 85.50 81 ARG A C 1
ATOM 639 O O . ARG A 1 81 ? -0.852 5.873 4.418 1.00 85.50 81 ARG A O 1
ATOM 646 N N . ARG A 1 82 ? -0.851 6.788 2.371 1.00 87.25 82 ARG A N 1
ATOM 647 C CA . ARG A 1 82 ? -1.302 8.117 2.824 1.00 87.25 82 ARG A CA 1
ATOM 648 C C . ARG A 1 82 ? -2.727 8.085 3.370 1.00 87.25 82 ARG A C 1
ATOM 650 O O . ARG A 1 82 ? -3.021 8.795 4.326 1.00 87.25 82 ARG A O 1
ATOM 657 N N . GLN A 1 83 ? -3.598 7.259 2.792 1.00 87.06 83 GLN A N 1
ATOM 658 C CA . GLN A 1 83 ? -4.943 7.052 3.320 1.00 87.06 83 GLN A CA 1
ATOM 659 C C . GLN A 1 83 ? -4.895 6.456 4.729 1.00 87.06 83 GLN A C 1
ATOM 661 O O . GLN A 1 83 ? -5.600 6.963 5.593 1.00 87.06 83 GLN A O 1
ATOM 666 N N . HIS A 1 84 ? -4.037 5.463 4.985 1.00 87.50 84 HIS A N 1
ATOM 667 C CA . HIS A 1 84 ? -3.833 4.940 6.339 1.00 87.50 84 HIS A CA 1
ATOM 668 C C . HIS A 1 84 ? -3.379 6.025 7.311 1.00 87.50 84 HIS A C 1
ATOM 670 O O . HIS A 1 84 ? -4.029 6.204 8.330 1.00 87.50 84 HIS A O 1
ATOM 676 N N . ALA A 1 85 ? -2.358 6.812 6.960 1.00 86.25 85 ALA A N 1
ATOM 677 C CA . ALA A 1 85 ? -1.903 7.914 7.812 1.00 86.25 85 ALA A CA 1
ATOM 678 C C . ALA A 1 85 ? -3.033 8.911 8.129 1.00 86.25 85 ALA A C 1
ATOM 680 O O . ALA A 1 85 ? -3.166 9.364 9.260 1.00 86.25 85 ALA A O 1
ATOM 681 N N . LYS A 1 86 ? -3.891 9.217 7.146 1.00 86.12 86 LYS A N 1
ATOM 682 C CA . LYS A 1 86 ? -5.072 10.059 7.368 1.00 86.12 86 LYS A CA 1
ATOM 683 C C . LYS A 1 86 ? -6.079 9.401 8.318 1.00 86.12 86 LYS A C 1
ATOM 685 O O . LYS A 1 86 ? -6.637 10.098 9.155 1.00 86.12 86 LYS A O 1
ATOM 690 N N . MET A 1 87 ? -6.352 8.103 8.168 1.00 84.19 87 MET A N 1
ATOM 691 C CA . MET A 1 87 ? -7.295 7.393 9.044 1.00 84.19 87 MET A CA 1
ATOM 692 C C . MET A 1 87 ? -6.761 7.287 10.477 1.00 84.19 87 MET A C 1
ATOM 694 O O . MET A 1 87 ? -7.531 7.498 11.404 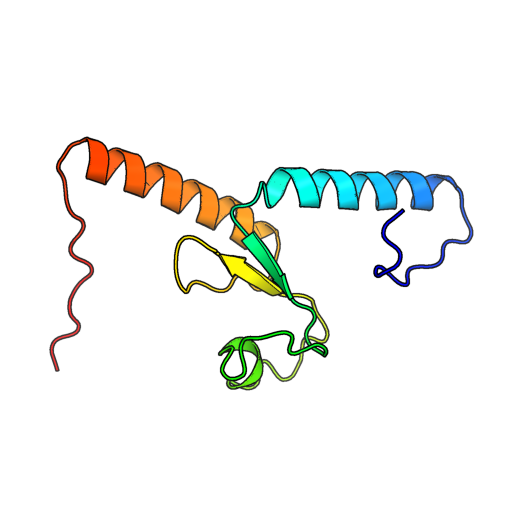1.00 84.19 87 MET A O 1
ATOM 698 N N . ASP A 1 88 ? -5.459 7.053 10.649 1.00 84.75 88 ASP A N 1
ATOM 699 C CA . ASP A 1 88 ? -4.785 7.037 11.954 1.00 84.75 88 ASP A CA 1
ATOM 700 C C . ASP A 1 88 ? -4.970 8.363 12.697 1.00 84.75 88 ASP A C 1
ATOM 702 O O . ASP A 1 88 ? -5.328 8.368 13.867 1.00 84.75 88 ASP A O 1
ATOM 706 N N . ILE A 1 89 ? -4.813 9.498 12.004 1.00 86.25 89 ILE A N 1
ATOM 707 C CA . ILE A 1 89 ? -5.030 10.830 12.594 1.00 86.25 89 ILE A CA 1
ATOM 708 C C . ILE A 1 89 ? -6.486 11.009 13.038 1.00 86.25 89 ILE A C 1
ATOM 710 O O . ILE A 1 89 ? -6.740 11.553 14.108 1.00 86.25 89 ILE A O 1
ATOM 714 N N . ILE A 1 90 ? -7.443 10.562 12.221 1.00 82.69 90 ILE A N 1
ATOM 715 C CA . ILE A 1 90 ? -8.876 10.672 12.530 1.00 82.69 90 ILE A CA 1
ATOM 716 C C . ILE A 1 90 ? -9.215 9.823 13.763 1.00 82.69 90 ILE A C 1
ATOM 718 O O . ILE A 1 90 ? -9.836 10.330 14.695 1.00 82.69 90 ILE A O 1
ATOM 722 N N . TYR A 1 91 ? -8.736 8.578 13.804 1.00 81.81 91 TYR A N 1
ATOM 723 C CA . TYR A 1 91 ? -8.943 7.674 14.933 1.00 81.81 91 TYR A CA 1
ATOM 724 C C . TYR A 1 91 ? -8.246 8.172 16.207 1.00 81.81 91 TYR A C 1
ATOM 726 O O . TYR A 1 91 ? -8.846 8.178 17.278 1.00 81.81 91 TYR A O 1
ATOM 734 N N . ALA A 1 92 ? -7.012 8.671 16.094 1.00 86.19 92 ALA A N 1
ATOM 735 C CA . ALA A 1 92 ? -6.272 9.264 17.209 1.00 86.19 92 ALA A CA 1
ATOM 736 C C . ALA A 1 92 ? -6.947 10.529 17.762 1.00 86.19 92 ALA A C 1
ATOM 738 O O . ALA A 1 92 ? -6.845 10.811 18.952 1.00 86.19 92 ALA A O 1
ATOM 739 N N . ALA A 1 93 ? -7.668 11.272 16.919 1.00 85.38 93 ALA A N 1
ATOM 740 C CA . ALA A 1 93 ? -8.494 12.400 17.337 1.00 85.38 93 ALA A CA 1
ATOM 741 C C . ALA A 1 93 ? -9.841 11.973 17.965 1.00 85.38 93 ALA A C 1
ATOM 743 O O . ALA A 1 93 ? -10.642 12.835 18.318 1.00 85.38 93 ALA A O 1
ATOM 744 N N . GLY A 1 94 ? -10.097 10.667 18.112 1.00 84.06 94 GLY A N 1
ATOM 745 C CA . GLY A 1 94 ? -11.321 10.117 18.701 1.00 84.06 94 GLY A CA 1
ATOM 746 C C . GLY A 1 94 ? -12.512 10.071 17.743 1.00 84.06 94 GLY A C 1
ATOM 747 O O . GLY A 1 94 ? -13.640 9.861 18.182 1.00 84.06 94 GLY A O 1
ATOM 748 N N . PHE A 1 95 ? -12.286 10.273 16.443 1.00 73.12 95 PHE A N 1
ATOM 749 C CA . PHE A 1 95 ?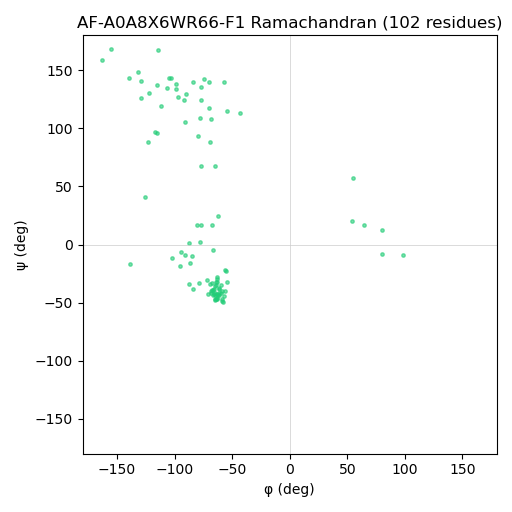 -13.335 10.217 15.432 1.00 73.12 95 PHE A CA 1
ATOM 750 C C . PHE A 1 95 ? -13.321 8.860 14.732 1.00 73.12 95 PHE A C 1
ATOM 752 O O . PHE A 1 95 ? -12.281 8.375 14.289 1.00 73.12 95 PHE A O 1
ATOM 759 N N . GLU A 1 96 ? -14.495 8.258 14.575 1.00 72.75 96 GLU A N 1
ATOM 760 C CA . GLU A 1 96 ? -14.656 7.015 13.830 1.00 72.75 96 GLU A CA 1
ATOM 761 C C . GLU A 1 96 ? -15.341 7.293 12.491 1.00 72.75 96 GLU A C 1
ATOM 763 O O . GLU A 1 96 ? -16.311 8.050 12.398 1.00 72.75 96 GLU A O 1
ATOM 768 N N . LYS A 1 97 ? -14.811 6.706 11.416 1.00 64.94 97 LYS A N 1
ATOM 769 C CA . LYS A 1 97 ? -15.400 6.853 10.088 1.00 64.94 97 LYS A CA 1
ATOM 770 C C . LYS A 1 97 ? -16.402 5.728 9.849 1.00 64.94 97 LYS A C 1
ATOM 772 O O . LYS A 1 97 ? -16.010 4.625 9.476 1.00 64.94 97 LYS A O 1
ATOM 777 N N . TYR A 1 98 ? -17.688 6.050 9.918 1.00 67.50 98 TYR A N 1
ATOM 778 C CA . TYR A 1 98 ? -18.736 5.182 9.389 1.00 67.50 98 TYR A CA 1
ATOM 779 C C . TYR A 1 98 ? -18.630 5.158 7.861 1.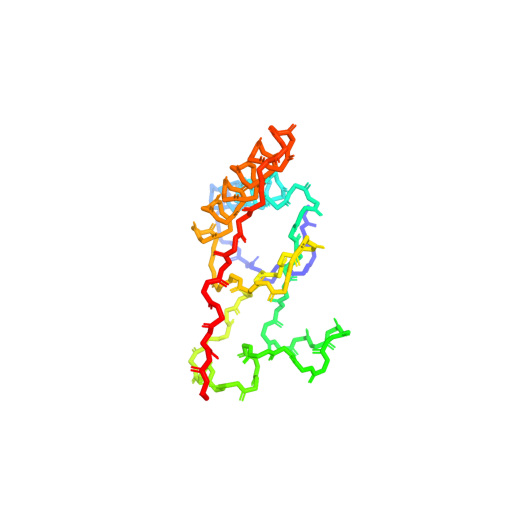00 67.50 98 TYR A C 1
ATOM 781 O O . TYR A 1 98 ? -18.878 6.151 7.174 1.00 67.50 98 TYR A O 1
ATOM 789 N N . SER A 1 99 ? -18.181 4.032 7.312 1.00 57.38 99 SER A N 1
ATOM 790 C CA . SER A 1 99 ? -18.351 3.771 5.883 1.00 57.38 99 SER A CA 1
ATOM 791 C C . SER A 1 99 ? -19.800 3.351 5.705 1.00 57.38 99 SER A C 1
ATOM 793 O O . SER A 1 99 ? -20.229 2.451 6.419 1.00 57.38 99 SER A O 1
ATOM 795 N N . SER A 1 100 ? -20.543 4.037 4.828 1.00 48.06 100 SER A N 1
ATOM 796 C CA . SER A 1 100 ? -21.963 3.762 4.585 1.00 48.06 100 SER A CA 1
ATOM 797 C C . SER A 1 100 ? -22.177 2.258 4.498 1.00 48.06 100 SER A C 1
ATOM 799 O O . SER A 1 100 ? -21.662 1.611 3.584 1.00 48.06 100 SER A O 1
ATOM 801 N N . CYS A 1 101 ? -22.899 1.715 5.475 1.00 46.22 101 CYS A N 1
ATOM 802 C CA . CYS A 1 101 ? -23.540 0.427 5.337 1.00 46.22 101 CYS A CA 1
ATOM 803 C C . CYS A 1 101 ? -24.384 0.548 4.063 1.00 46.22 101 CYS A C 1
ATOM 805 O O . CYS A 1 101 ? -25.258 1.413 3.992 1.00 46.22 101 CYS A O 1
ATOM 807 N N . SER A 1 102 ? -24.070 -0.213 3.013 1.00 44.94 102 SER A N 1
ATOM 808 C CA . SER A 1 102 ? -25.107 -0.527 2.036 1.00 44.94 102 SER A CA 1
ATOM 809 C C . SER A 1 102 ? -26.050 -1.462 2.771 1.00 44.94 102 SER A C 1
ATOM 811 O O . SER A 1 102 ? -25.831 -2.667 2.831 1.00 44.94 102 SER A O 1
ATOM 813 N N . GLU A 1 103 ? -27.020 -0.854 3.444 1.00 48.31 103 GLU A N 1
ATOM 814 C CA . GLU A 1 103 ? -28.286 -1.497 3.730 1.00 48.31 103 GLU A CA 1
ATOM 815 C C . GLU A 1 103 ? -28.907 -1.921 2.389 1.00 48.31 103 GLU A C 1
ATOM 817 O O . GLU A 1 103 ? -28.853 -1.147 1.425 1.00 48.31 103 GLU A O 1
ATOM 822 N N . LEU A 1 104 ? -29.502 -3.124 2.403 1.00 39.75 104 LEU A N 1
ATO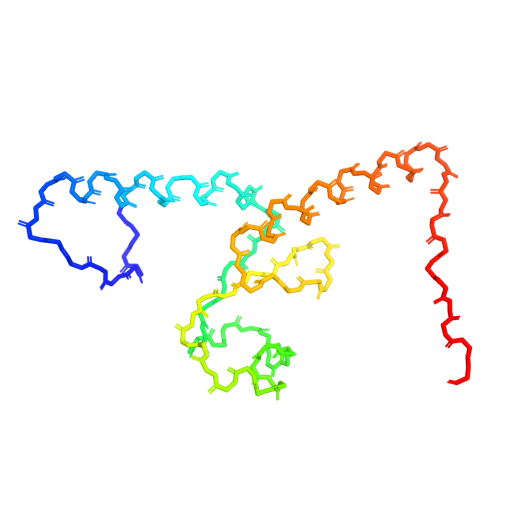M 823 C CA . LEU A 1 104 ? -30.222 -3.869 1.349 1.00 39.75 104 LEU A CA 1
ATOM 824 C C . LEU A 1 104 ? -29.410 -4.949 0.619 1.00 39.75 104 LEU A C 1
ATOM 826 O O . LEU A 1 104 ? -28.652 -4.639 -0.326 1.00 39.75 104 LEU A O 1
#

Sequence (104 aa):
MRKDCGYSFCDKTRFVQHTARHERLDTLMGGDFQRYRAVVNFGRPKCIANTLGAKANKSSHFHCLKCDFVCTGTNKVVAHRRQHAKMDIIYAAGFEKYSSCSEL